Protein AF-F0Q655-F1 (afdb_monomer_lite)

Radius of gyration: 16.89 Å; chains: 1; bounding box: 41×32×47 Å

Organism: Paracidovorax avenae (strain ATCC 19860 / DSM 7227 / CCUG 15838 / JCM 20985 / LMG 2117 / NCPPB 1011) (NCBI:txid643561)

Sequence (99 aa):
MKVRATLGIATVLLFGSWLWVGFDQYVGDHEVGSAWEPFLKSRPTLVLLFKNPAQQGLDRDAFDTLDAARQQAFRDYCAVRFGIADPHRCEKAIEDRRL

Secondary structure (DSSP, 8-state):
-HHHHHHHHHHHHHHHHGGGEEEEEEE--TTT-EEEEEEE-SS--S--EE--TTEETTEE--GGGS-HHHHHHHHHHHHHHT---SHHHHHHHHHHT--

Structure (mmCIF, N/CA/C/O backbone):
data_AF-F0Q655-F1
#
_entry.id   AF-F0Q655-F1
#
loop_
_atom_site.group_PDB
_atom_site.id
_atom_site.type_symbol
_atom_site.label_atom_id
_atom_site.label_alt_id
_atom_site.label_comp_id
_atom_site.label_asym_id
_atom_site.label_entity_id
_atom_site.label_seq_id
_atom_site.pdbx_PDB_ins_code
_atom_site.Cartn_x
_atom_site.Cartn_y
_atom_site.Cartn_z
_atom_site.occupancy
_atom_site.B_iso_or_equiv
_atom_site.auth_seq_id
_atom_site.auth_comp_id
_atom_site.auth_asym_id
_atom_site.auth_atom_id
_atom_site.pdbx_PDB_model_num
ATOM 1 N N . MET A 1 1 ? -26.880 4.769 33.766 1.00 63.09 1 MET A N 1
ATOM 2 C CA . MET A 1 1 ? -26.384 3.593 33.004 1.00 63.09 1 MET A CA 1
ATOM 3 C C . MET A 1 1 ? -26.346 3.814 31.494 1.00 63.09 1 MET A C 1
ATOM 5 O O . MET A 1 1 ? -25.289 3.582 30.929 1.00 63.09 1 MET A O 1
ATOM 9 N N . LYS A 1 2 ? -27.417 4.306 30.846 1.00 69.50 2 LYS A N 1
ATOM 10 C CA . LYS A 1 2 ? -27.474 4.484 29.376 1.00 69.50 2 LYS A CA 1
ATOM 11 C C . LYS A 1 2 ? -26.304 5.291 28.785 1.00 69.50 2 LYS A C 1
ATOM 13 O O . LYS A 1 2 ? -25.645 4.805 27.882 1.00 69.50 2 LYS A O 1
ATOM 18 N N . VAL A 1 3 ? -25.967 6.442 29.374 1.00 78.38 3 VAL A N 1
ATOM 19 C CA . VAL A 1 3 ? -24.868 7.311 28.897 1.00 78.38 3 VAL A CA 1
ATOM 20 C C . VAL A 1 3 ? -23.504 6.606 28.908 1.00 78.38 3 VAL A C 1
ATOM 22 O O . VAL A 1 3 ? -22.739 6.731 27.960 1.00 78.38 3 VAL A O 1
ATOM 25 N N . ARG A 1 4 ? -23.216 5.802 29.944 1.00 84.44 4 ARG A N 1
ATOM 26 C CA . ARG A 1 4 ? -21.959 5.037 30.042 1.00 84.44 4 ARG A CA 1
ATOM 27 C C . ARG A 1 4 ? -21.873 3.941 28.976 1.00 84.44 4 ARG A C 1
ATOM 29 O O . ARG A 1 4 ? -20.806 3.730 28.417 1.00 84.44 4 ARG A O 1
ATOM 36 N N . ALA A 1 5 ? -22.993 3.282 28.675 1.00 84.56 5 ALA A N 1
ATOM 37 C CA . ALA A 1 5 ? -23.057 2.283 27.612 1.00 84.56 5 ALA A CA 1
ATOM 38 C C . ALA A 1 5 ? -22.878 2.920 26.222 1.00 84.56 5 ALA A C 1
ATOM 40 O O . ALA A 1 5 ? -22.106 2.411 25.417 1.00 84.56 5 ALA A O 1
ATOM 41 N N . THR A 1 6 ? -23.521 4.064 25.962 1.00 90.81 6 THR A N 1
ATOM 42 C CA . THR A 1 6 ? -23.358 4.810 24.704 1.00 90.81 6 THR A CA 1
ATOM 43 C C . THR A 1 6 ? -21.915 5.266 24.493 1.00 90.81 6 THR A C 1
ATOM 45 O O . THR A 1 6 ? -21.383 5.090 23.402 1.00 90.81 6 THR A O 1
ATOM 48 N N . LEU A 1 7 ? -21.262 5.786 25.538 1.00 91.00 7 LEU A N 1
ATOM 49 C CA . LEU A 1 7 ? -19.841 6.148 25.499 1.00 91.00 7 LEU A CA 1
ATOM 50 C C . LEU A 1 7 ? -18.959 4.938 25.178 1.00 91.00 7 LEU A C 1
ATOM 52 O O . LEU A 1 7 ? -18.132 5.023 24.279 1.00 91.00 7 LEU A O 1
ATOM 56 N N . GLY A 1 8 ? -19.177 3.800 25.844 1.00 93.12 8 GLY A N 1
ATOM 57 C CA . GLY A 1 8 ? -18.412 2.580 25.577 1.00 93.12 8 GLY A CA 1
ATOM 58 C C . GLY A 1 8 ? -18.539 2.099 24.128 1.00 93.12 8 GLY A C 1
ATOM 59 O O . GLY A 1 8 ? -17.534 1.797 23.490 1.00 93.12 8 GLY A O 1
ATOM 60 N N . ILE A 1 9 ? -19.758 2.092 23.581 1.00 92.69 9 ILE A N 1
ATOM 61 C CA . ILE A 1 9 ? -20.005 1.711 22.182 1.00 92.69 9 ILE A CA 1
ATOM 62 C C . ILE A 1 9 ? -19.321 2.692 21.225 1.00 92.69 9 ILE A C 1
ATOM 64 O O . ILE A 1 9 ? -18.641 2.260 20.298 1.00 92.69 9 ILE A O 1
ATOM 68 N N . ALA A 1 10 ? -19.456 3.999 21.461 1.00 92.31 10 ALA A N 1
ATOM 69 C CA . ALA A 1 10 ? -18.818 5.017 20.630 1.00 92.31 10 ALA A CA 1
ATOM 70 C C . ALA A 1 10 ? -17.290 4.861 20.619 1.00 92.31 10 ALA A C 1
ATOM 72 O O . ALA A 1 10 ? -16.678 4.924 19.557 1.00 92.31 10 ALA A O 1
ATOM 73 N N . THR A 1 11 ? -16.679 4.584 21.773 1.00 92.12 11 THR A N 1
ATOM 74 C CA . THR A 1 11 ? -15.242 4.314 21.881 1.00 92.12 11 THR A CA 1
ATOM 75 C C . THR A 1 11 ? -14.838 3.086 21.066 1.00 92.12 11 THR A C 1
ATOM 77 O O . THR A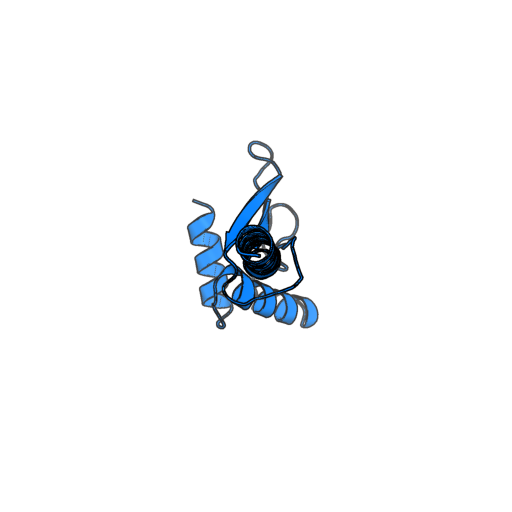 1 11 ? -13.910 3.171 20.266 1.00 92.12 11 THR A O 1
ATOM 80 N N . VAL A 1 12 ? -15.550 1.962 21.201 1.00 92.12 12 VAL A N 1
ATOM 81 C CA . VAL A 1 12 ? -15.251 0.738 20.436 1.00 92.12 12 VAL A CA 1
ATOM 82 C C . VAL A 1 12 ? -15.392 0.969 18.933 1.00 92.12 12 VAL A C 1
ATOM 84 O O . VAL A 1 12 ? -14.541 0.522 18.172 1.00 92.12 12 VAL A O 1
ATOM 87 N N . LEU A 1 13 ? -16.421 1.697 18.496 1.00 91.69 13 LEU A N 1
ATOM 88 C CA . LEU A 1 13 ? -16.609 2.019 17.082 1.00 91.69 13 LEU A CA 1
ATOM 89 C C . LEU A 1 13 ? -15.505 2.936 16.549 1.00 91.69 13 LEU A C 1
ATOM 91 O O . LEU A 1 13 ? -15.044 2.730 15.432 1.00 91.69 13 LEU A O 1
ATOM 95 N N . LEU A 1 14 ? -15.064 3.915 17.341 1.00 88.81 14 LEU A N 1
ATOM 96 C CA . LEU A 1 14 ? -14.031 4.869 16.941 1.00 88.81 14 LEU A CA 1
ATOM 97 C C . LEU A 1 14 ? -12.644 4.216 16.854 1.00 88.81 14 LEU A C 1
ATOM 99 O O . LEU A 1 14 ? -11.917 4.433 15.890 1.00 88.81 14 LEU A O 1
ATOM 103 N N . PHE A 1 15 ? -12.292 3.362 17.817 1.00 87.12 15 PHE A N 1
ATOM 104 C CA . PHE A 1 15 ? -11.051 2.582 17.753 1.00 87.12 15 PHE A CA 1
ATOM 105 C C . PHE A 1 15 ? -11.121 1.443 16.730 1.00 87.12 15 PHE A C 1
ATOM 107 O O . PHE A 1 15 ? -10.114 1.104 16.113 1.00 87.12 15 PHE A O 1
ATOM 114 N N . GLY A 1 16 ? -12.305 0.865 16.525 1.00 89.81 16 GLY A N 1
ATOM 115 C CA . GLY A 1 16 ? -12.536 -0.159 15.516 1.00 89.81 16 GLY A CA 1
ATOM 116 C C . GLY A 1 16 ? -12.385 0.400 14.106 1.00 89.81 16 GLY A C 1
ATOM 117 O O . GLY A 1 16 ? -11.653 -0.170 13.305 1.00 89.81 16 GLY A O 1
ATOM 118 N N . SER A 1 17 ? -13.008 1.543 13.810 1.00 88.69 17 SER A N 1
ATOM 119 C CA . SER A 1 17 ? -12.996 2.147 12.472 1.00 88.69 17 SER A CA 1
ATOM 120 C C . SER A 1 17 ? -11.598 2.559 12.007 1.00 88.69 17 SER A C 1
ATOM 122 O O . SER A 1 17 ? -11.298 2.442 10.820 1.00 88.69 17 SER A O 1
ATOM 124 N N . TRP A 1 18 ? -10.710 2.938 12.931 1.00 89.81 18 TRP A N 1
ATOM 125 C CA . TRP A 1 18 ? -9.294 3.211 12.660 1.00 89.81 18 TRP A CA 1
ATOM 126 C C . TRP A 1 18 ? -8.594 2.073 11.889 1.00 89.81 18 TRP A C 1
ATOM 128 O O . TRP A 1 18 ? -7.754 2.332 11.025 1.00 89.81 18 TRP A O 1
ATOM 138 N N . LEU A 1 19 ? -8.970 0.811 12.130 1.00 94.88 19 LEU A N 1
ATOM 139 C CA . LEU A 1 19 ? -8.365 -0.336 11.444 1.00 94.88 19 LEU A CA 1
ATOM 140 C C . LEU A 1 19 ? -8.663 -0.352 9.940 1.00 94.88 19 LEU A C 1
ATOM 142 O O . LEU A 1 19 ? -7.918 -0.986 9.193 1.00 94.88 19 LEU A O 1
ATOM 146 N N . TRP A 1 20 ? -9.706 0.357 9.500 1.00 96.38 20 TRP A N 1
ATOM 147 C CA . TRP A 1 20 ? -10.132 0.475 8.104 1.00 96.38 20 TRP A CA 1
ATOM 148 C C . TRP A 1 20 ? -9.766 1.811 7.458 1.00 96.38 20 TRP A C 1
ATOM 150 O O . TRP A 1 20 ? -10.010 1.978 6.269 1.00 96.38 20 TRP A O 1
ATOM 160 N N . VAL A 1 21 ? -9.145 2.743 8.181 1.00 96.06 21 VAL A N 1
ATOM 161 C CA . VAL A 1 21 ? -8.688 4.021 7.616 1.00 96.06 21 VAL A CA 1
ATOM 162 C C . VAL A 1 21 ? -7.169 4.008 7.481 1.00 96.06 21 VAL A C 1
ATOM 164 O O . VAL A 1 21 ? -6.459 3.598 8.400 1.00 96.06 21 VAL A O 1
ATOM 167 N N . GLY A 1 22 ? -6.661 4.423 6.324 1.00 96.00 22 GLY A N 1
ATOM 168 C CA . GLY A 1 22 ? -5.234 4.600 6.058 1.00 96.00 22 GLY A CA 1
ATOM 169 C C . GLY A 1 22 ? -4.959 5.900 5.311 1.00 96.00 22 GLY A C 1
ATOM 170 O O . GLY A 1 22 ? -5.881 6.533 4.803 1.00 96.00 22 GLY A O 1
ATOM 171 N N . PHE A 1 23 ? -3.688 6.280 5.240 1.00 96.31 23 PHE A N 1
ATOM 172 C CA . PHE A 1 23 ? -3.199 7.389 4.429 1.00 96.31 23 PHE A CA 1
ATOM 173 C C . PHE A 1 23 ? -2.128 6.877 3.477 1.00 96.31 23 PHE A C 1
ATOM 175 O O . PHE A 1 23 ? -1.185 6.212 3.903 1.00 96.31 23 PHE A O 1
ATOM 182 N N . ASP A 1 24 ? -2.287 7.176 2.199 1.00 95.50 24 ASP A N 1
ATOM 183 C CA . ASP A 1 24 ? -1.381 6.772 1.134 1.00 95.50 24 ASP A CA 1
ATOM 184 C C . ASP A 1 24 ? -0.533 7.966 0.701 1.00 95.50 24 ASP A C 1
ATOM 186 O O . ASP A 1 24 ? -1.048 9.080 0.582 1.00 95.50 24 ASP A O 1
ATOM 190 N N . GLN A 1 25 ? 0.767 7.758 0.510 1.00 93.62 25 GLN A N 1
ATOM 191 C CA . GLN A 1 25 ? 1.645 8.825 0.045 1.00 93.62 25 GLN A CA 1
ATOM 192 C C . GLN A 1 25 ? 1.480 8.998 -1.467 1.00 93.62 25 GLN A C 1
ATOM 194 O O . GLN A 1 25 ? 2.004 8.202 -2.245 1.00 93.62 25 GLN A O 1
ATOM 199 N N . TYR A 1 26 ? 0.809 10.073 -1.872 1.00 89.31 26 TYR A N 1
ATOM 200 C CA . TYR A 1 26 ? 0.823 10.547 -3.248 1.00 89.31 26 TYR A CA 1
ATOM 201 C C . TYR A 1 26 ? 2.129 11.301 -3.516 1.00 89.31 26 TYR A C 1
ATOM 203 O O . TYR A 1 26 ? 2.544 12.152 -2.720 1.00 89.31 26 TYR A O 1
ATOM 211 N N . VAL A 1 27 ? 2.785 10.984 -4.632 1.00 87.56 27 VAL A N 1
ATOM 212 C CA . VAL A 1 27 ? 4.016 11.647 -5.078 1.00 87.56 27 VAL A CA 1
ATOM 213 C C . VAL A 1 27 ? 3.774 12.215 -6.471 1.00 87.56 27 VAL A C 1
ATOM 215 O O . VAL A 1 27 ? 3.770 11.482 -7.458 1.00 87.56 27 VAL A O 1
ATOM 218 N N . GLY A 1 28 ? 3.532 13.522 -6.528 1.00 82.25 28 GLY A N 1
ATOM 219 C CA . GLY A 1 28 ? 3.451 14.300 -7.756 1.00 82.25 28 GLY A CA 1
ATOM 220 C C . GLY A 1 28 ? 4.794 14.934 -8.112 1.00 82.25 28 GLY A C 1
ATOM 221 O O . GLY A 1 28 ? 5.765 14.837 -7.359 1.00 82.25 28 GLY A O 1
ATOM 222 N N . ASP A 1 29 ? 4.848 15.569 -9.280 1.00 77.81 29 ASP A N 1
ATOM 223 C CA . ASP A 1 29 ? 6.021 16.318 -9.731 1.00 77.81 29 ASP A CA 1
ATOM 224 C C . ASP A 1 29 ? 6.270 17.587 -8.890 1.00 77.81 29 ASP A C 1
ATOM 226 O O . ASP A 1 29 ? 5.651 17.815 -7.851 1.00 77.81 29 ASP A O 1
ATOM 230 N N . HIS A 1 30 ? 7.215 18.421 -9.321 1.00 77.88 30 HIS A N 1
ATOM 231 C CA . HIS A 1 30 ? 7.590 19.639 -8.605 1.00 77.88 30 HIS A CA 1
ATOM 232 C C . HIS A 1 3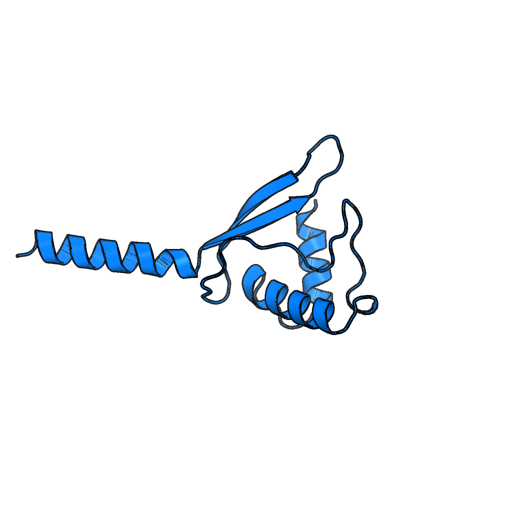0 ? 6.478 20.705 -8.546 1.00 77.88 30 HIS A C 1
ATOM 234 O O . HIS A 1 30 ? 6.623 21.652 -7.775 1.00 77.88 30 HIS A O 1
ATOM 240 N N . GLU A 1 31 ? 5.384 20.557 -9.301 1.00 73.94 31 GLU A N 1
ATOM 241 C CA . GLU A 1 31 ? 4.225 21.452 -9.229 1.00 73.94 31 GLU A CA 1
ATOM 242 C C . GLU A 1 31 ? 3.224 21.012 -8.150 1.00 73.94 31 GLU A C 1
ATOM 244 O O . GLU A 1 31 ? 2.603 21.853 -7.500 1.00 73.94 31 GLU A O 1
ATOM 249 N N . VAL A 1 32 ? 3.096 19.700 -7.915 1.00 76.12 32 VAL A N 1
ATOM 250 C CA . VAL A 1 32 ? 2.107 19.130 -6.978 1.00 76.12 32 VAL A CA 1
ATOM 251 C C . VAL A 1 32 ? 2.730 18.704 -5.640 1.00 76.12 32 VAL A C 1
ATOM 253 O O . VAL A 1 32 ? 2.077 18.753 -4.596 1.00 76.12 32 VAL A O 1
ATOM 256 N N . GLY A 1 33 ? 4.007 18.319 -5.634 1.00 81.81 33 GLY A N 1
ATOM 257 C CA . GLY A 1 33 ? 4.724 17.855 -4.448 1.00 81.81 33 GLY A CA 1
ATOM 258 C C . GLY A 1 33 ? 4.234 16.497 -3.930 1.00 81.81 33 GLY A C 1
ATOM 259 O O . GLY A 1 33 ? 3.722 15.665 -4.676 1.00 81.81 33 GLY A O 1
ATOM 260 N N . SER A 1 34 ? 4.411 16.242 -2.629 1.00 85.25 34 SER A N 1
ATOM 261 C CA . SER A 1 34 ? 3.937 15.011 -1.981 1.00 85.25 34 SER A CA 1
ATOM 262 C C . SER A 1 34 ? 2.818 15.294 -0.986 1.00 85.25 34 SER A C 1
ATOM 264 O O . SER A 1 34 ? 2.976 16.160 -0.123 1.00 85.25 34 SER A O 1
ATOM 266 N N . ALA A 1 35 ? 1.746 14.509 -1.041 1.00 90.06 35 ALA A N 1
ATOM 267 C CA . ALA A 1 35 ? 0.600 14.629 -0.147 1.00 90.06 35 ALA A CA 1
ATOM 268 C C . ALA A 1 35 ? 0.231 13.275 0.471 1.00 90.06 35 ALA A C 1
ATOM 270 O O . ALA A 1 35 ? 0.582 12.216 -0.046 1.00 90.06 35 ALA A O 1
ATOM 271 N N . TRP A 1 36 ? -0.478 13.314 1.598 1.00 93.25 36 TRP A N 1
ATOM 272 C CA . TRP A 1 36 ? -1.053 12.127 2.227 1.00 93.25 36 TRP A CA 1
ATOM 273 C C . TRP A 1 36 ? -2.547 12.082 1.945 1.00 93.25 36 TRP A C 1
ATOM 275 O O . TRP A 1 36 ? -3.301 12.916 2.447 1.00 93.25 36 TRP A O 1
ATOM 285 N N . GLU A 1 37 ? -2.976 11.095 1.169 1.00 93.12 37 GLU A N 1
ATOM 286 C CA . GLU A 1 37 ? -4.372 10.936 0.784 1.00 93.12 37 GLU A CA 1
ATOM 287 C C . GLU A 1 37 ? -5.069 9.899 1.670 1.00 93.12 37 GLU A C 1
ATOM 289 O O . GLU A 1 37 ? -4.611 8.754 1.754 1.00 93.12 37 GLU A O 1
ATOM 294 N N . PRO A 1 38 ? -6.184 10.248 2.333 1.00 95.19 38 PRO A N 1
ATOM 295 C CA . PRO A 1 38 ? -6.939 9.281 3.112 1.00 95.19 38 PRO A CA 1
ATOM 296 C C . PRO A 1 38 ? -7.617 8.247 2.202 1.00 95.19 38 PRO A C 1
ATOM 298 O O . PRO A 1 38 ? -8.166 8.575 1.150 1.00 95.19 38 PRO A O 1
ATOM 301 N N . PHE A 1 39 ? -7.649 6.990 2.640 1.00 95.38 39 PHE A N 1
ATOM 302 C CA . PHE A 1 39 ? -8.374 5.917 1.964 1.00 95.38 39 PHE A CA 1
ATOM 303 C C . PHE A 1 39 ? -8.997 4.919 2.947 1.00 95.38 39 PHE A C 1
ATOM 305 O O . PHE A 1 39 ? -8.579 4.792 4.102 1.00 95.38 39 PHE A O 1
ATOM 312 N N . LEU A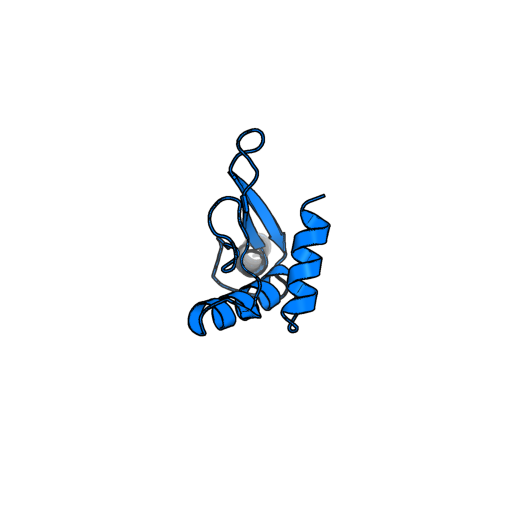 1 40 ? -9.996 4.179 2.457 1.00 96.50 40 LEU A N 1
ATOM 313 C CA . LEU A 1 40 ? -10.584 3.041 3.160 1.00 96.50 40 LEU A CA 1
ATOM 314 C C . LEU A 1 40 ? -9.860 1.752 2.764 1.00 96.50 40 LEU A C 1
ATOM 316 O O . LEU A 1 40 ? -9.833 1.384 1.590 1.00 96.50 40 LEU A O 1
ATOM 320 N N . LYS A 1 41 ? -9.283 1.065 3.747 1.00 97.56 41 LYS A N 1
ATOM 321 C CA . LYS A 1 41 ? -8.596 -0.214 3.572 1.00 97.56 41 LYS A CA 1
ATOM 322 C C . LYS A 1 41 ? -9.602 -1.318 3.250 1.00 97.56 41 LYS A C 1
ATOM 324 O O . LYS A 1 41 ? -10.642 -1.432 3.896 1.00 97.56 41 LYS A O 1
ATOM 329 N N . SER A 1 42 ? -9.252 -2.200 2.320 1.00 97.44 42 SER A N 1
ATOM 330 C CA . SER A 1 42 ? -10.056 -3.377 1.968 1.00 97.44 42 SER A CA 1
ATOM 331 C C . SER A 1 42 ? -9.981 -4.493 3.016 1.00 97.44 42 SER A C 1
ATOM 333 O O . SER A 1 42 ? -10.877 -5.329 3.091 1.00 97.44 42 SER A O 1
ATOM 335 N N . ARG A 1 43 ? -8.932 -4.502 3.849 1.00 95.19 43 ARG A N 1
ATOM 336 C CA . ARG A 1 43 ? -8.781 -5.397 5.007 1.00 95.19 43 ARG A CA 1
ATOM 337 C C . ARG A 1 43 ? -8.249 -4.626 6.221 1.00 95.19 43 ARG A C 1
ATOM 339 O O . ARG A 1 43 ? -7.449 -3.709 6.027 1.00 95.19 43 ARG A O 1
ATOM 346 N N . PRO A 1 44 ? -8.655 -4.981 7.453 1.00 94.88 44 PRO A N 1
ATOM 347 C CA . PRO A 1 44 ? -8.213 -4.269 8.645 1.00 94.88 44 PRO A CA 1
ATOM 348 C C . PRO A 1 44 ? -6.714 -4.457 8.881 1.00 94.88 44 PRO A C 1
ATOM 350 O O . PRO A 1 44 ? -6.209 -5.580 8.851 1.00 94.88 44 PRO A O 1
ATOM 353 N N . THR A 1 45 ? -6.004 -3.363 9.157 1.00 94.88 45 THR A N 1
ATOM 354 C CA . THR A 1 45 ? -4.593 -3.400 9.569 1.00 94.88 45 THR A CA 1
ATOM 355 C C . THR A 1 45 ? -4.293 -2.307 10.594 1.00 94.88 45 THR A C 1
ATOM 357 O O . THR A 1 45 ? -4.944 -1.260 10.613 1.00 94.88 45 THR A O 1
ATOM 360 N N . LEU A 1 46 ? -3.263 -2.531 11.416 1.00 94.38 46 LEU A N 1
ATOM 361 C CA . LEU A 1 46 ? -2.731 -1.529 12.349 1.00 94.38 46 LEU A CA 1
ATOM 362 C C . LEU A 1 46 ? -1.853 -0.469 11.664 1.00 94.38 46 LEU A C 1
ATOM 364 O O . LEU A 1 46 ? -1.479 0.516 12.294 1.00 94.38 46 LEU A O 1
ATOM 368 N N . VAL A 1 47 ? -1.504 -0.665 10.391 1.00 94.50 47 VAL A N 1
ATOM 369 C CA . VAL A 1 47 ? -0.657 0.262 9.634 1.00 94.50 47 VAL A CA 1
ATOM 370 C C . VAL A 1 47 ? -1.489 1.477 9.243 1.00 94.50 47 VAL A C 1
ATOM 372 O O . VAL A 1 47 ? -2.571 1.322 8.684 1.00 94.50 47 VAL A O 1
ATOM 375 N N . LEU A 1 48 ? -1.000 2.682 9.532 1.00 94.56 48 LEU A N 1
ATOM 376 C CA . LEU A 1 48 ? -1.692 3.926 9.182 1.00 94.56 48 LEU A CA 1
ATOM 377 C C . LEU A 1 48 ? -1.177 4.535 7.880 1.00 94.56 48 LEU A C 1
ATOM 379 O O . LEU A 1 48 ? -1.975 4.955 7.050 1.00 94.56 48 LEU A O 1
ATOM 383 N N . LEU A 1 49 ? 0.146 4.592 7.730 1.00 96.25 49 LEU A N 1
ATOM 384 C CA . LEU A 1 49 ? 0.817 5.243 6.613 1.00 96.25 49 LEU A CA 1
ATOM 385 C C . LEU A 1 49 ? 1.281 4.194 5.610 1.00 96.25 49 LEU A C 1
ATOM 387 O O . LEU A 1 49 ? 1.985 3.251 5.972 1.00 96.25 49 LEU A O 1
ATOM 391 N N . PHE A 1 50 ? 0.900 4.384 4.356 1.00 96.19 50 PHE A N 1
ATOM 392 C CA . PHE A 1 50 ? 1.209 3.492 3.253 1.00 96.19 50 PHE A CA 1
ATOM 393 C C . PHE A 1 50 ? 2.027 4.233 2.207 1.00 96.19 50 PHE A C 1
ATOM 395 O O . PHE A 1 50 ? 1.797 5.406 1.922 1.00 96.19 50 PHE A O 1
ATOM 402 N N . LYS A 1 51 ? 3.009 3.532 1.650 1.00 95.56 51 LYS A N 1
ATOM 403 C CA . LYS A 1 51 ? 3.787 3.991 0.506 1.00 95.56 51 LYS A CA 1
ATOM 404 C C . LYS A 1 51 ? 3.769 2.884 -0.523 1.00 95.56 51 LYS A C 1
ATOM 406 O O . LYS A 1 51 ? 3.981 1.729 -0.153 1.00 95.56 51 LYS A O 1
ATOM 411 N N . ASN A 1 52 ? 3.544 3.237 -1.782 1.00 95.44 52 ASN A N 1
ATOM 412 C CA . ASN A 1 52 ? 3.655 2.291 -2.880 1.00 95.44 52 ASN A CA 1
ATOM 413 C C . ASN A 1 52 ? 5.104 1.753 -2.951 1.00 95.44 52 ASN A C 1
ATOM 415 O O . ASN A 1 52 ? 6.013 2.531 -3.244 1.00 95.44 52 ASN A O 1
ATOM 419 N N . PRO A 1 53 ? 5.349 0.447 -2.727 1.00 96.62 53 PRO A N 1
ATOM 420 C CA . PRO A 1 53 ? 6.704 -0.117 -2.731 1.00 96.62 53 PRO A CA 1
ATOM 421 C C . PRO A 1 53 ? 7.393 -0.073 -4.097 1.00 96.62 53 PRO A C 1
ATOM 423 O O . PRO A 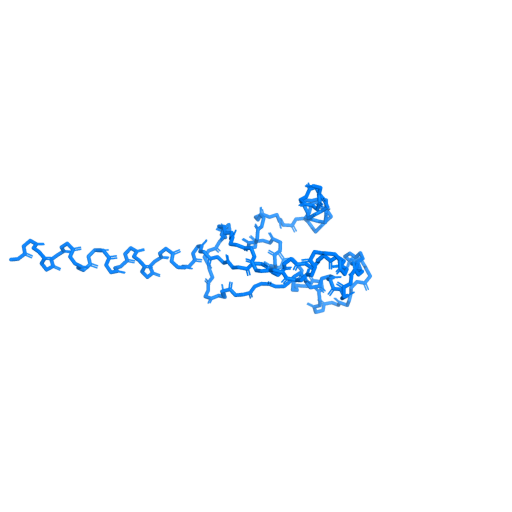1 53 ? 8.616 -0.208 -4.170 1.00 96.62 53 PRO A O 1
ATOM 426 N N . ALA A 1 54 ? 6.624 0.106 -5.173 1.00 95.62 54 ALA A N 1
ATOM 427 C CA . ALA A 1 54 ? 7.143 0.287 -6.521 1.00 95.62 54 ALA A CA 1
ATOM 428 C C . ALA A 1 54 ? 7.577 1.734 -6.815 1.00 95.62 54 ALA A C 1
ATOM 430 O O . ALA A 1 54 ? 8.243 1.969 -7.816 1.00 95.62 54 ALA A O 1
ATOM 431 N N . GLN A 1 55 ? 7.226 2.701 -5.961 1.00 93.81 55 GLN A N 1
ATOM 432 C CA . GLN A 1 55 ? 7.540 4.114 -6.170 1.00 93.81 55 GLN A CA 1
ATOM 433 C C . GLN A 1 55 ? 8.975 4.443 -5.728 1.00 93.81 55 GLN A C 1
ATOM 435 O O . GLN A 1 55 ? 9.341 4.221 -4.572 1.00 93.81 55 GLN A O 1
ATOM 440 N N . GLN A 1 56 ? 9.757 5.045 -6.623 1.00 88.94 56 GLN A N 1
ATOM 441 C CA . GLN A 1 56 ? 11.072 5.626 -6.353 1.00 88.94 56 GLN A CA 1
ATOM 442 C C . GLN A 1 56 ? 11.106 7.080 -6.839 1.00 88.94 56 GLN A C 1
ATOM 444 O O . GLN A 1 56 ? 11.305 7.361 -8.016 1.00 88.94 56 GLN A O 1
ATOM 449 N N . GLY A 1 57 ? 10.901 8.038 -5.932 1.00 86.62 57 GLY A N 1
ATOM 450 C CA . GLY A 1 57 ? 10.781 9.442 -6.339 1.00 86.62 57 GLY A CA 1
ATOM 451 C C . GLY A 1 57 ? 9.554 9.637 -7.234 1.00 86.62 57 GLY A C 1
ATOM 452 O O . GLY A 1 57 ? 8.452 9.313 -6.801 1.00 86.62 57 GLY A O 1
ATOM 453 N N . LEU A 1 58 ? 9.740 10.145 -8.456 1.00 86.00 58 LEU A N 1
ATOM 454 C CA . LEU A 1 58 ? 8.670 10.306 -9.458 1.00 86.00 58 LEU A CA 1
ATOM 455 C C . LEU A 1 58 ? 8.439 9.048 -10.303 1.00 86.00 58 LEU A C 1
ATOM 457 O O . LEU A 1 58 ? 7.349 8.875 -10.862 1.00 86.00 58 LEU A O 1
ATOM 461 N N . ASP A 1 59 ? 9.441 8.172 -10.349 1.00 88.31 59 ASP A N 1
ATOM 462 C CA . ASP A 1 59 ? 9.432 6.954 -11.141 1.00 88.31 59 ASP A CA 1
ATOM 463 C C . ASP A 1 59 ? 8.744 5.820 -10.385 1.00 88.31 59 ASP A C 1
ATOM 465 O O . ASP A 1 59 ? 8.745 5.750 -9.151 1.00 88.31 59 ASP A O 1
ATOM 469 N N . ARG A 1 60 ? 8.143 4.909 -11.144 1.00 91.50 60 ARG A N 1
ATOM 470 C CA . ARG A 1 60 ? 7.539 3.694 -10.610 1.00 91.50 60 ARG A CA 1
ATOM 471 C C . ARG A 1 60 ? 8.070 2.507 -11.391 1.00 91.50 60 ARG A C 1
ATOM 473 O O . ARG A 1 60 ? 7.855 2.415 -12.598 1.00 91.50 60 ARG A O 1
ATOM 480 N N . ASP A 1 61 ? 8.724 1.604 -10.679 1.00 94.62 61 ASP A N 1
ATOM 481 C CA . ASP A 1 61 ? 9.205 0.346 -11.233 1.00 94.62 61 ASP A CA 1
ATOM 482 C C . ASP A 1 61 ? 8.016 -0.560 -11.582 1.00 94.62 61 ASP A C 1
ATOM 484 O O . ASP A 1 61 ? 7.003 -0.570 -10.876 1.00 94.62 61 ASP A O 1
ATOM 488 N N . ALA A 1 62 ? 8.144 -1.364 -12.636 1.00 95.25 62 ALA A N 1
ATOM 489 C CA . ALA A 1 62 ? 7.179 -2.428 -12.900 1.00 95.25 62 ALA A CA 1
ATOM 490 C C . ALA A 1 62 ? 7.312 -3.532 -11.843 1.00 95.25 62 ALA A C 1
ATOM 492 O O . ALA A 1 62 ? 8.423 -3.847 -11.405 1.00 95.25 62 ALA A O 1
ATOM 493 N N . PHE A 1 63 ? 6.206 -4.177 -11.483 1.00 96.31 63 PHE A N 1
ATOM 494 C CA . PHE A 1 63 ? 6.154 -5.243 -10.484 1.00 96.31 63 PHE A CA 1
ATOM 495 C C . PHE A 1 63 ? 7.211 -6.336 -10.724 1.00 96.31 63 PHE A C 1
ATOM 497 O O . PHE A 1 63 ? 7.906 -6.756 -9.796 1.00 96.31 63 PHE A O 1
ATOM 504 N N . ASP A 1 64 ? 7.382 -6.747 -11.981 1.00 96.88 64 ASP A N 1
ATOM 505 C CA . ASP A 1 64 ? 8.316 -7.810 -12.371 1.00 96.88 64 ASP A CA 1
ATOM 506 C C . ASP A 1 64 ? 9.792 -7.414 -12.224 1.00 96.88 64 ASP A C 1
ATOM 508 O O . ASP A 1 64 ? 10.660 -8.282 -12.172 1.00 96.88 64 ASP A O 1
ATOM 512 N N . THR A 1 65 ? 10.086 -6.114 -12.126 1.00 96.94 65 THR A N 1
ATOM 513 C CA . THR A 1 65 ? 11.449 -5.593 -11.920 1.00 96.94 65 THR A CA 1
ATOM 514 C C . THR A 1 65 ? 11.813 -5.401 -10.448 1.00 96.94 65 THR A C 1
ATOM 516 O O . THR A 1 65 ? 12.972 -5.143 -10.127 1.00 96.94 65 THR A O 1
ATOM 519 N N . LEU A 1 66 ? 10.842 -5.541 -9.540 1.00 96.31 66 LEU A N 1
ATOM 520 C CA . LEU A 1 66 ? 11.069 -5.447 -8.102 1.00 96.31 66 LEU A CA 1
ATOM 521 C C . LEU A 1 66 ? 11.812 -6.682 -7.578 1.00 96.31 66 LEU A C 1
ATOM 523 O O . LEU A 1 66 ? 11.577 -7.806 -8.021 1.00 96.31 66 LEU A O 1
ATOM 527 N N . ASP A 1 67 ? 12.646 -6.491 -6.555 1.00 97.06 67 ASP A N 1
ATOM 528 C CA . ASP A 1 67 ? 13.178 -7.612 -5.780 1.00 97.06 67 ASP A CA 1
ATOM 529 C C . ASP A 1 67 ? 12.064 -8.351 -5.009 1.00 97.06 67 ASP A C 1
ATOM 531 O O . ASP A 1 67 ? 10.967 -7.832 -4.799 1.00 97.06 67 ASP A O 1
ATOM 535 N N . ALA A 1 68 ? 12.347 -9.572 -4.549 1.00 97.31 68 ALA A N 1
ATOM 536 C CA . ALA A 1 68 ? 11.351 -10.429 -3.903 1.00 97.31 68 ALA A CA 1
ATOM 537 C C . ALA A 1 68 ? 10.692 -9.794 -2.659 1.00 97.31 68 ALA A C 1
ATOM 539 O O . ALA A 1 68 ? 9.502 -10.006 -2.412 1.00 97.31 68 ALA A O 1
ATOM 540 N N . ALA A 1 69 ? 11.436 -9.001 -1.881 1.00 97.06 69 ALA A N 1
ATOM 541 C CA . ALA A 1 69 ? 10.900 -8.350 -0.690 1.00 97.06 69 ALA A CA 1
ATOM 542 C C . ALA A 1 69 ? 9.941 -7.215 -1.074 1.00 97.06 69 ALA A C 1
ATOM 544 O O . ALA A 1 69 ? 8.837 -7.120 -0.530 1.00 97.06 69 ALA A O 1
ATOM 545 N N . ARG A 1 70 ? 10.321 -6.393 -2.059 1.00 96.88 70 ARG A N 1
ATOM 546 C CA . ARG A 1 70 ? 9.471 -5.333 -2.615 1.00 96.88 70 ARG A CA 1
ATOM 547 C C . ARG A 1 70 ? 8.256 -5.899 -3.340 1.00 96.88 70 ARG A C 1
ATOM 549 O O . ARG A 1 70 ? 7.175 -5.336 -3.198 1.00 96.88 70 ARG A O 1
ATOM 556 N N . GLN A 1 71 ? 8.381 -7.031 -4.033 1.00 98.19 71 GLN A N 1
ATOM 557 C CA . GLN A 1 71 ? 7.242 -7.725 -4.636 1.00 98.19 71 GLN A CA 1
ATOM 558 C C . GLN A 1 71 ? 6.221 -8.152 -3.582 1.00 98.19 71 GLN A C 1
ATOM 560 O O . GLN A 1 71 ? 5.027 -7.899 -3.741 1.00 98.19 71 GLN A O 1
ATOM 565 N N . GLN A 1 72 ? 6.670 -8.769 -2.486 1.00 97.94 72 GLN A N 1
ATOM 566 C CA . GLN A 1 72 ? 5.766 -9.161 -1.407 1.00 97.94 72 GLN A CA 1
ATOM 567 C C . GLN A 1 72 ? 5.099 -7.935 -0.771 1.00 97.94 72 GLN A C 1
ATOM 569 O O . GLN A 1 72 ? 3.875 -7.902 -0.636 1.00 97.94 72 GLN A O 1
ATOM 574 N N . ALA A 1 73 ? 5.877 -6.891 -0.470 1.00 97.12 73 ALA A N 1
ATOM 575 C CA . ALA A 1 73 ? 5.343 -5.642 0.063 1.00 97.12 73 ALA A CA 1
ATOM 576 C C . ALA A 1 73 ? 4.317 -5.001 -0.887 1.00 97.12 73 ALA A C 1
ATOM 578 O O . ALA A 1 73 ? 3.297 -4.486 -0.431 1.00 97.12 73 ALA A O 1
ATOM 579 N N . PHE A 1 74 ? 4.554 -5.050 -2.201 1.00 97.94 74 PHE A N 1
ATOM 580 C CA . PHE A 1 74 ? 3.637 -4.522 -3.208 1.00 97.94 74 PHE A CA 1
ATOM 581 C C . PHE A 1 74 ? 2.319 -5.299 -3.227 1.00 97.94 74 PHE A C 1
ATOM 583 O O . PHE A 1 74 ? 1.251 -4.692 -3.200 1.00 97.94 74 PHE A O 1
ATOM 590 N N . ARG A 1 75 ? 2.366 -6.638 -3.181 1.00 97.94 75 ARG A N 1
ATOM 591 C CA . ARG A 1 75 ? 1.158 -7.475 -3.064 1.00 97.94 75 ARG A CA 1
ATOM 592 C C . ARG A 1 75 ? 0.371 -7.144 -1.797 1.00 97.94 75 ARG A C 1
ATOM 594 O O . ARG A 1 75 ? -0.850 -7.000 -1.850 1.00 97.94 75 ARG A O 1
ATOM 601 N N . ASP A 1 76 ? 1.059 -6.977 -0.669 1.00 97.00 76 ASP A N 1
ATOM 602 C CA . ASP A 1 76 ? 0.424 -6.609 0.595 1.00 97.00 76 ASP A CA 1
ATOM 603 C C . ASP A 1 76 ? -0.216 -5.221 0.542 1.00 97.00 76 ASP A C 1
ATOM 605 O O . ASP A 1 76 ? -1.359 -5.063 0.987 1.00 97.00 76 ASP A O 1
ATOM 609 N N . TYR A 1 77 ? 0.484 -4.247 -0.042 1.00 97.31 77 TYR A N 1
ATOM 610 C CA . TYR A 1 77 ? -0.028 -2.908 -0.307 1.00 97.31 77 TYR A CA 1
ATOM 611 C C . TYR A 1 77 ? -1.293 -2.972 -1.170 1.00 97.31 77 TYR A C 1
ATOM 613 O O . TYR A 1 77 ? -2.331 -2.465 -0.752 1.00 97.31 77 TYR A O 1
ATOM 621 N N . CYS A 1 78 ? -1.263 -3.677 -2.301 1.00 97.31 78 CYS A N 1
ATOM 622 C CA . CYS A 1 78 ? -2.405 -3.833 -3.203 1.00 97.31 78 CYS A CA 1
ATOM 623 C C . CYS A 1 78 ? -3.618 -4.486 -2.533 1.00 97.31 78 CYS A C 1
ATOM 625 O O . CYS A 1 78 ? -4.750 -4.015 -2.685 1.00 97.31 78 CYS A O 1
ATOM 627 N N . ALA A 1 79 ? -3.387 -5.522 -1.725 1.00 97.25 79 ALA A N 1
ATOM 628 C CA . ALA A 1 79 ? -4.442 -6.195 -0.979 1.00 97.25 79 ALA A CA 1
ATOM 629 C C . ALA A 1 79 ? -5.098 -5.279 0.068 1.00 97.25 79 ALA A C 1
ATOM 631 O O . ALA A 1 79 ? -6.300 -5.380 0.303 1.00 97.25 79 ALA A O 1
ATOM 632 N N . VAL A 1 80 ? -4.337 -4.384 0.708 1.00 97.25 80 VAL A N 1
ATOM 633 C CA . VAL A 1 80 ? -4.877 -3.436 1.701 1.00 97.25 80 VAL A CA 1
ATOM 634 C C . VAL A 1 80 ? -5.521 -2.221 1.038 1.00 97.25 80 VAL A C 1
ATOM 636 O O . VAL A 1 80 ? -6.603 -1.811 1.449 1.00 97.25 80 VAL A O 1
ATOM 639 N N . ARG A 1 81 ? -4.862 -1.635 0.040 1.00 95.81 81 ARG A N 1
ATOM 640 C CA . ARG A 1 81 ? -5.226 -0.351 -0.569 1.00 95.81 81 ARG A CA 1
ATOM 641 C C . ARG A 1 81 ? 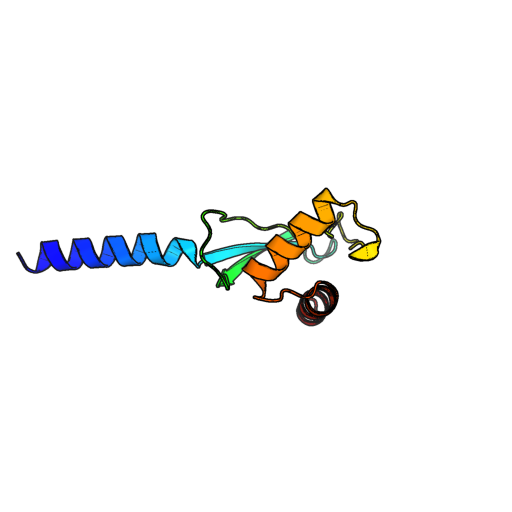-6.363 -0.456 -1.578 1.00 95.81 81 ARG A C 1
ATOM 643 O O . ARG A 1 81 ? -7.171 0.470 -1.672 1.00 95.81 81 ARG A O 1
ATOM 650 N N . PHE A 1 82 ? -6.391 -1.551 -2.335 1.00 95.81 82 PHE A N 1
ATOM 651 C CA . PHE A 1 82 ? -7.308 -1.747 -3.458 1.00 95.81 82 PHE A CA 1
ATOM 652 C C . PHE A 1 82 ? -8.114 -3.048 -3.367 1.00 95.81 82 PHE A C 1
ATOM 654 O O . PHE A 1 82 ? -9.065 -3.218 -4.125 1.00 95.81 82 PHE A O 1
ATOM 661 N N . GLY A 1 83 ? -7.746 -3.977 -2.478 1.00 97.06 83 GLY A N 1
ATOM 662 C CA . GLY A 1 83 ? -8.388 -5.292 -2.400 1.00 97.06 83 GLY A CA 1
ATOM 663 C C . GLY A 1 83 ? -8.078 -6.174 -3.611 1.00 97.06 83 GLY A C 1
ATOM 664 O O . GLY A 1 83 ? -8.853 -7.070 -3.938 1.00 97.06 83 GLY A O 1
ATOM 665 N N . ILE A 1 84 ? -6.963 -5.908 -4.299 1.00 97.88 84 ILE A N 1
ATOM 666 C CA . ILE A 1 84 ? -6.556 -6.601 -5.523 1.00 97.88 84 ILE A CA 1
ATOM 667 C C . ILE A 1 84 ? -5.392 -7.540 -5.196 1.00 97.88 84 ILE A C 1
ATOM 669 O O . ILE A 1 84 ? -4.361 -7.100 -4.695 1.00 97.88 84 ILE A O 1
ATOM 673 N N . ALA A 1 85 ? -5.557 -8.831 -5.494 1.00 94.94 85 ALA A N 1
ATOM 674 C CA . ALA A 1 85 ? -4.515 -9.846 -5.301 1.00 94.94 85 ALA A CA 1
ATOM 675 C C . ALA A 1 85 ? -3.541 -9.952 -6.489 1.00 94.94 85 ALA A C 1
ATOM 677 O O . ALA A 1 85 ? -2.387 -10.343 -6.315 1.00 94.94 85 ALA A O 1
ATOM 678 N N . ASP A 1 86 ? -4.014 -9.619 -7.691 1.00 97.31 86 ASP A N 1
ATOM 679 C CA . ASP A 1 86 ? -3.221 -9.663 -8.917 1.00 97.31 86 ASP A CA 1
ATOM 680 C C . ASP A 1 86 ? -2.397 -8.369 -9.087 1.00 97.31 86 ASP A C 1
ATOM 682 O O . ASP A 1 86 ? -2.989 -7.294 -9.238 1.00 97.31 86 ASP A O 1
ATOM 686 N N . PRO A 1 87 ? -1.052 -8.431 -9.050 1.00 96.31 87 PRO A N 1
ATOM 687 C CA . PRO A 1 87 ? -0.207 -7.240 -9.059 1.00 96.31 87 PRO A CA 1
ATOM 688 C C . PRO A 1 87 ? -0.388 -6.385 -10.318 1.00 96.31 87 PRO A C 1
ATOM 690 O O . PRO A 1 87 ? -0.471 -5.168 -10.195 1.00 96.31 87 PRO A O 1
ATOM 693 N N . HIS A 1 88 ? -0.563 -6.980 -11.500 1.00 96.62 88 HIS A N 1
ATOM 694 C CA . HIS A 1 88 ? -0.695 -6.213 -12.746 1.00 96.62 88 HIS A CA 1
ATOM 695 C C . HIS A 1 88 ? -2.008 -5.427 -12.821 1.00 96.62 88 HIS A C 1
ATOM 697 O O . HIS A 1 88 ? -2.053 -4.281 -13.272 1.00 96.62 88 HIS A O 1
ATOM 703 N N . ARG A 1 89 ? -3.102 -6.001 -12.307 1.00 97.25 89 ARG A N 1
ATOM 704 C CA . ARG A 1 89 ? -4.359 -5.257 -12.139 1.00 97.25 89 ARG A CA 1
ATOM 705 C C . ARG A 1 89 ? -4.230 -4.120 -11.132 1.00 97.25 89 ARG A C 1
ATOM 707 O O . ARG A 1 89 ? -4.886 -3.095 -11.302 1.00 97.25 89 ARG A O 1
ATOM 714 N N . CYS A 1 90 ? -3.414 -4.295 -10.097 1.00 96.88 90 CYS A N 1
ATOM 715 C CA . CYS A 1 90 ? -3.142 -3.240 -9.131 1.00 96.88 90 CYS A CA 1
ATOM 716 C C . CYS A 1 90 ? -2.313 -2.102 -9.745 1.00 96.88 90 CYS A C 1
ATOM 718 O O . CYS A 1 90 ? -2.670 -0.944 -9.557 1.00 96.88 90 CYS A O 1
ATOM 720 N N . GLU A 1 91 ? -1.277 -2.407 -10.536 1.00 95.50 91 GLU A N 1
ATOM 721 C CA . GLU A 1 91 ? -0.499 -1.399 -11.277 1.00 95.50 91 GLU A CA 1
ATOM 722 C C . GLU A 1 91 ? -1.405 -0.515 -12.136 1.00 95.50 91 GLU A C 1
ATOM 724 O O . GLU A 1 91 ? -1.313 0.714 -12.077 1.00 95.50 91 GLU A O 1
ATOM 729 N N . LYS A 1 92 ? -2.348 -1.137 -12.854 1.00 94.81 92 LYS A N 1
ATOM 730 C CA . LYS A 1 92 ? -3.356 -0.416 -13.633 1.00 94.81 92 LYS A CA 1
ATOM 731 C C . LYS A 1 92 ? -4.253 0.468 -12.760 1.00 94.81 92 LYS A C 1
ATOM 733 O O . LYS A 1 92 ? -4.460 1.625 -13.093 1.00 94.81 92 LYS A O 1
ATOM 738 N N . ALA A 1 93 ? -4.748 -0.038 -11.630 1.00 94.50 93 ALA A N 1
ATOM 739 C CA . ALA A 1 93 ? -5.593 0.746 -10.725 1.00 94.50 93 ALA A CA 1
ATOM 740 C C . ALA A 1 93 ? -4.864 1.961 -10.117 1.00 94.50 93 ALA A C 1
ATOM 742 O O . ALA A 1 93 ? -5.494 2.983 -9.842 1.00 94.50 93 ALA A O 1
ATOM 743 N N . ILE A 1 94 ? -3.550 1.851 -9.894 1.00 93.38 94 ILE A N 1
ATOM 744 C CA . ILE A 1 94 ? -2.711 2.975 -9.461 1.00 93.38 94 ILE A CA 1
ATOM 745 C C . ILE A 1 94 ? -2.565 3.992 -10.601 1.00 93.38 94 ILE A C 1
ATOM 747 O O . ILE A 1 94 ? -2.653 5.189 -10.348 1.00 93.38 94 ILE A O 1
ATOM 751 N N . GLU A 1 95 ? -2.363 3.531 -11.838 1.00 90.75 95 GLU A N 1
ATOM 752 C CA . GLU A 1 95 ? -2.262 4.408 -13.013 1.00 90.75 95 GLU A CA 1
ATOM 753 C C . GLU A 1 95 ? -3.557 5.186 -13.271 1.00 90.75 95 GLU A C 1
ATOM 755 O O . GLU A 1 95 ? -3.525 6.405 -13.402 1.00 90.75 95 GLU A O 1
ATOM 760 N N . ASP A 1 96 ? -4.705 4.504 -13.233 1.00 89.88 96 ASP A N 1
ATOM 761 C CA . ASP A 1 96 ? -6.024 5.112 -13.449 1.00 89.88 96 ASP A CA 1
ATOM 762 C C . ASP A 1 96 ?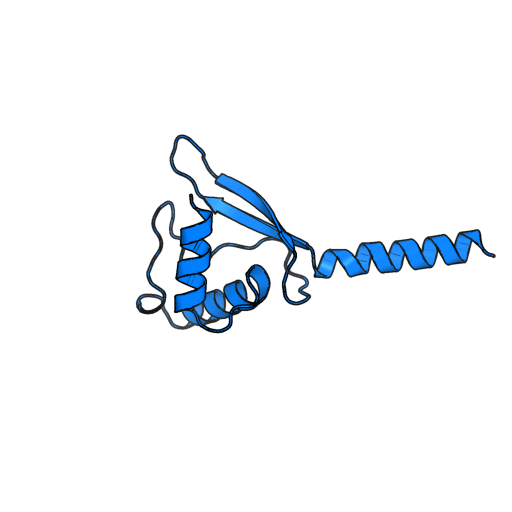 -6.347 6.210 -12.410 1.00 89.88 96 ASP A C 1
ATOM 764 O O . ASP A 1 96 ? -7.180 7.076 -12.662 1.00 89.88 96 ASP A O 1
ATOM 768 N N . ARG A 1 97 ? -5.701 6.181 -11.233 1.00 83.12 97 ARG A N 1
ATOM 769 C CA . ARG A 1 97 ? -5.843 7.192 -10.169 1.00 83.12 97 ARG A CA 1
ATOM 770 C C . ARG A 1 97 ? -4.904 8.390 -10.296 1.00 83.12 97 ARG A C 1
ATOM 772 O O . ARG A 1 97 ? -5.083 9.342 -9.546 1.00 83.12 97 ARG A O 1
ATOM 779 N N . ARG A 1 98 ? -3.892 8.329 -11.164 1.00 73.38 98 ARG A N 1
ATOM 780 C CA . ARG A 1 98 ? -2.938 9.430 -11.378 1.00 73.38 98 ARG A CA 1
ATOM 781 C C . ARG A 1 98 ? -3.513 10.534 -12.282 1.00 73.38 98 ARG A C 1
ATOM 783 O O . ARG A 1 98 ? -2.908 11.599 -12.372 1.00 73.38 98 ARG A O 1
ATOM 790 N N . LEU A 1 99 ? -4.638 10.258 -12.948 1.00 53.19 99 LEU A N 1
ATOM 791 C CA . LEU A 1 99 ? -5.363 11.164 -13.844 1.00 53.19 99 LEU A CA 1
ATOM 792 C C . LEU A 1 99 ? -6.249 12.164 -13.094 1.00 53.19 99 LEU A C 1
ATOM 794 O O . LEU A 1 99 ? -6.939 11.744 -12.137 1.00 53.19 99 LEU A O 1
#

Foldseek 3Di:
DVVVVVVVVVVCCVVVQQQQKAWEWDADPPVPGIDTHIDGWPGGDPYHYHYQLQDDRPDGHQLVPDDPVSNVSNQVRCCTHPVDNDNVVSVVVVVVVVD

pLDDT: mean 91.64, std 7.83, range [53.19, 98.19]